Protein AF-A0A522BWY2-F1 (afdb_monomer_lite)

Sequence (133 aa):
MSVLAEVGPRLRRARGERTLREVAEQTGISTSTLSRLESGLRKPTLELLLPPLPATPELRSHEGYEWLYVLDGRLRLLLGDQDLELGPGEAAEFDTHVPHALGAASRRSVELLGLFGPQGERMHVTAAPRSRR

Secondary structure (DSSP, 8-state):
--HHHHHHHHHHHHHTT--HHHHHHHH---HHHHHHHHTTSS--SEEEEEPBPPSSPPPB--SSEEEEEEEES-EEEEETTEEEEE-TT-EEEEETTS-EEEEESSSS-EEEEEEEETT--------------

Structure (mmCIF, N/CA/C/O backbone):
data_AF-A0A522BWY2-F1
#
_entry.id   AF-A0A522BWY2-F1
#
loop_
_atom_site.group_PDB
_atom_site.id
_atom_site.type_symbol
_atom_site.label_atom_id
_atom_site.label_alt_id
_atom_site.label_comp_id
_atom_site.label_asym_id
_atom_site.label_entity_id
_atom_site.label_seq_id
_atom_site.pdbx_PDB_ins_code
_atom_site.Cartn_x
_atom_site.Cartn_y
_atom_site.Cartn_z
_atom_site.occupancy
_atom_site.B_iso_or_equiv
_atom_site.auth_seq_id
_atom_site.auth_comp_id
_atom_site.auth_asym_id
_atom_site.auth_atom_id
_atom_site.pdbx_PDB_model_num
ATOM 1 N N . MET A 1 1 ? -7.841 22.747 3.183 1.00 50.81 1 MET A N 1
ATOM 2 C CA . MET A 1 1 ? -7.555 21.741 4.228 1.00 50.81 1 MET A CA 1
ATOM 3 C C . MET A 1 1 ? -6.407 20.872 3.745 1.00 50.81 1 MET A C 1
ATOM 5 O O . MET A 1 1 ? -6.292 20.686 2.541 1.00 50.81 1 MET A O 1
ATOM 9 N N . SER A 1 2 ? -5.511 20.444 4.637 1.00 53.41 2 SER A N 1
ATOM 10 C CA . SER A 1 2 ? -4.370 19.599 4.257 1.00 53.41 2 SER A CA 1
ATOM 11 C C . SER A 1 2 ? -4.875 18.234 3.794 1.00 53.41 2 SER A C 1
ATOM 13 O O . SER A 1 2 ? -5.703 17.646 4.481 1.00 53.41 2 SER A O 1
ATOM 15 N N . VAL A 1 3 ? -4.361 17.731 2.670 1.00 51.78 3 VAL A N 1
ATOM 16 C CA . VAL A 1 3 ? -4.666 16.392 2.130 1.00 51.78 3 VAL A CA 1
ATOM 17 C C . VAL A 1 3 ? -4.512 15.309 3.214 1.00 51.78 3 VAL A C 1
ATOM 19 O O . VAL A 1 3 ? -5.387 14.469 3.383 1.00 51.78 3 VAL A O 1
ATOM 22 N N . LEU A 1 4 ? -3.503 15.446 4.084 1.00 54.09 4 LEU A N 1
ATOM 23 C CA . LEU A 1 4 ? -3.252 14.530 5.204 1.00 54.09 4 LEU A CA 1
ATOM 24 C C . LEU A 1 4 ? -4.356 14.508 6.278 1.00 54.09 4 LEU A C 1
ATOM 26 O O . LEU A 1 4 ? -4.452 13.539 7.026 1.00 54.09 4 LEU A O 1
ATOM 30 N N . ALA A 1 5 ? -5.169 15.562 6.397 1.00 62.41 5 ALA A N 1
ATOM 31 C CA . ALA A 1 5 ? -6.278 15.601 7.353 1.00 62.41 5 ALA A CA 1
ATOM 32 C C . ALA A 1 5 ? -7.486 14.772 6.879 1.00 62.41 5 ALA A C 1
ATOM 34 O O . ALA A 1 5 ? -8.274 14.313 7.704 1.00 62.41 5 ALA A O 1
ATOM 35 N N . GLU A 1 6 ? -7.605 14.539 5.569 1.00 66.12 6 GLU A N 1
ATOM 36 C CA . GLU A 1 6 ? -8.707 13.779 4.966 1.00 66.12 6 GLU A CA 1
ATOM 37 C C . GLU A 1 6 ? -8.478 12.263 5.000 1.00 66.12 6 GLU A C 1
ATOM 39 O O . GLU A 1 6 ? -9.423 11.494 4.835 1.00 66.12 6 GLU A O 1
ATOM 44 N N . VAL A 1 7 ? -7.251 11.817 5.285 1.00 66.94 7 VAL A N 1
ATOM 45 C CA . VAL A 1 7 ? -6.887 10.396 5.383 1.00 66.94 7 VAL A CA 1
ATOM 46 C C . VAL A 1 7 ? -7.784 9.657 6.375 1.00 66.94 7 VAL A C 1
ATOM 48 O O . VAL A 1 7 ? -8.362 8.627 6.041 1.00 66.94 7 VAL A O 1
ATOM 51 N N . GLY A 1 8 ? -7.932 10.170 7.599 1.00 74.50 8 GLY A N 1
ATOM 52 C CA . GLY A 1 8 ? -8.722 9.500 8.634 1.00 74.50 8 GLY A CA 1
ATOM 53 C C . GLY A 1 8 ? -10.200 9.317 8.246 1.00 74.50 8 GLY A C 1
ATOM 54 O O . GLY A 1 8 ? -10.729 8.206 8.351 1.00 74.50 8 GLY A O 1
ATOM 55 N N . PRO A 1 9 ? -10.882 10.376 7.769 1.00 78.38 9 PRO A N 1
ATOM 56 C CA . PRO A 1 9 ? -12.219 10.283 7.179 1.00 78.38 9 PRO A CA 1
ATOM 57 C C . PRO A 1 9 ? -12.317 9.353 5.959 1.00 78.38 9 PRO A C 1
ATOM 59 O O . PRO A 1 9 ? -13.290 8.605 5.845 1.00 78.38 9 PRO A O 1
ATOM 62 N N . ARG A 1 10 ? -11.325 9.360 5.058 1.00 70.38 10 ARG A N 1
ATOM 63 C CA . ARG A 1 10 ? -11.285 8.479 3.878 1.00 70.38 10 ARG A CA 1
ATOM 64 C C . ARG A 1 10 ? -11.156 7.012 4.263 1.00 70.38 10 ARG A C 1
ATOM 66 O O . ARG A 1 10 ? -11.917 6.199 3.751 1.00 70.38 10 ARG A O 1
ATOM 73 N N . LEU A 1 11 ? -10.279 6.683 5.211 1.00 72.81 11 LEU A N 1
ATOM 74 C CA . LEU A 1 11 ? -10.134 5.320 5.727 1.00 72.81 11 LEU A CA 1
ATOM 75 C C . LEU A 1 11 ? -11.406 4.837 6.421 1.00 72.81 11 LEU A C 1
ATOM 77 O O . LEU A 1 11 ? -11.844 3.719 6.163 1.00 72.81 11 LEU A O 1
ATOM 81 N N . ARG A 1 12 ? -12.078 5.707 7.188 1.00 78.81 12 ARG A N 1
ATOM 82 C CA . ARG A 1 12 ? -13.408 5.407 7.743 1.00 78.81 12 ARG A CA 1
ATOM 83 C C . ARG A 1 12 ? -14.439 5.109 6.658 1.00 78.81 12 ARG A C 1
ATOM 85 O O . ARG A 1 12 ? -15.217 4.169 6.795 1.00 78.81 12 ARG A O 1
ATOM 92 N N . ARG A 1 13 ? -14.446 5.889 5.573 1.00 75.31 13 ARG A N 1
ATOM 93 C CA . ARG A 1 13 ? -15.354 5.669 4.440 1.00 75.31 13 ARG A CA 1
ATOM 94 C C . ARG A 1 13 ? -15.033 4.363 3.703 1.00 75.31 13 ARG A C 1
ATOM 96 O O . ARG A 1 13 ? -15.960 3.626 3.392 1.00 75.31 13 ARG A O 1
ATOM 103 N N . ALA A 1 14 ? -13.755 4.057 3.475 1.00 69.12 14 ALA A N 1
ATOM 104 C CA . ALA A 1 14 ? -13.310 2.816 2.838 1.00 69.12 14 ALA A CA 1
ATOM 105 C C . ALA A 1 14 ? -13.639 1.581 3.693 1.00 69.12 14 ALA A C 1
ATOM 107 O O . ALA A 1 14 ? -14.116 0.570 3.176 1.00 69.12 14 ALA A O 1
ATOM 108 N N . ARG A 1 15 ? -13.470 1.677 5.019 1.00 78.44 15 ARG A N 1
ATOM 109 C CA . ARG A 1 15 ? -13.888 0.636 5.964 1.00 78.44 15 ARG A CA 1
ATOM 110 C C . ARG A 1 15 ? -15.394 0.354 5.870 1.00 78.44 15 ARG A C 1
ATOM 112 O O . ARG A 1 15 ? -15.790 -0.813 5.923 1.00 78.44 15 ARG A O 1
ATOM 119 N N . GLY A 1 16 ? -16.221 1.373 5.638 1.00 79.50 16 GLY A N 1
ATOM 120 C CA . GLY A 1 16 ? -17.673 1.218 5.536 1.00 79.50 16 GLY A CA 1
ATOM 121 C C . GLY A 1 16 ? -18.267 0.728 6.859 1.00 79.50 16 GLY A C 1
ATOM 122 O O . GLY A 1 16 ? -17.882 1.210 7.923 1.00 79.50 16 GLY A O 1
ATOM 123 N N . GLU A 1 17 ? -19.177 -0.249 6.807 1.00 85.25 17 GLU A N 1
ATOM 124 C CA . GLU A 1 17 ? -19.819 -0.807 8.013 1.00 85.25 17 GLU A CA 1
ATOM 125 C C . GLU A 1 17 ? -18.943 -1.801 8.791 1.00 85.25 17 GLU A C 1
ATOM 127 O O . GLU A 1 17 ? -19.260 -2.138 9.930 1.00 85.25 17 GLU A O 1
ATOM 132 N N . ARG A 1 18 ? -17.812 -2.237 8.220 1.00 84.94 18 ARG A N 1
ATOM 133 C CA . ARG A 1 18 ? -16.887 -3.159 8.891 1.00 84.94 18 ARG A CA 1
ATOM 134 C C . ARG A 1 18 ? -16.293 -2.510 10.136 1.00 84.94 18 ARG A C 1
ATOM 136 O O . ARG A 1 18 ? -15.944 -1.331 10.154 1.00 84.94 18 ARG A O 1
ATOM 143 N N . THR A 1 19 ? -16.101 -3.285 11.181 1.00 86.75 19 THR A N 1
ATOM 144 C CA . THR A 1 19 ? -15.334 -2.915 12.365 1.00 86.75 19 THR A CA 1
ATOM 145 C C . THR A 1 19 ? -13.838 -2.865 12.047 1.00 86.75 19 THR A C 1
ATOM 147 O O . THR A 1 19 ? -13.346 -3.509 11.121 1.00 86.75 19 THR A O 1
ATOM 150 N N . LEU A 1 20 ? -13.069 -2.133 12.859 1.00 78.88 20 LEU A N 1
ATOM 151 C CA . LEU A 1 20 ? -11.603 -2.148 12.763 1.00 78.88 20 LEU A CA 1
ATOM 152 C C . LEU A 1 20 ? -11.024 -3.556 12.958 1.00 78.88 20 LEU A C 1
ATOM 154 O O . LEU A 1 20 ? -9.952 -3.839 12.439 1.00 78.88 20 LEU A O 1
ATOM 158 N N . ARG A 1 21 ? -11.723 -4.429 13.696 1.00 81.31 21 ARG A N 1
ATOM 159 C CA . ARG A 1 21 ? -11.333 -5.826 13.902 1.00 81.31 21 ARG A CA 1
ATOM 160 C C . ARG A 1 21 ? -11.506 -6.657 12.636 1.00 81.31 21 ARG A C 1
ATOM 162 O O . ARG A 1 21 ? -10.580 -7.359 12.269 1.00 81.31 21 ARG A O 1
ATOM 169 N N . GLU A 1 22 ? -12.635 -6.533 11.949 1.00 74.62 22 GLU A N 1
ATOM 170 C CA . GLU A 1 22 ? -12.858 -7.242 10.683 1.00 74.62 22 GLU A CA 1
ATOM 171 C C . GLU A 1 22 ? -11.871 -6.777 9.608 1.00 74.62 22 GLU A C 1
ATOM 173 O O . GLU A 1 22 ? -11.314 -7.596 8.885 1.00 74.62 22 GLU A O 1
ATOM 178 N N . VAL A 1 23 ? -11.583 -5.470 9.542 1.00 7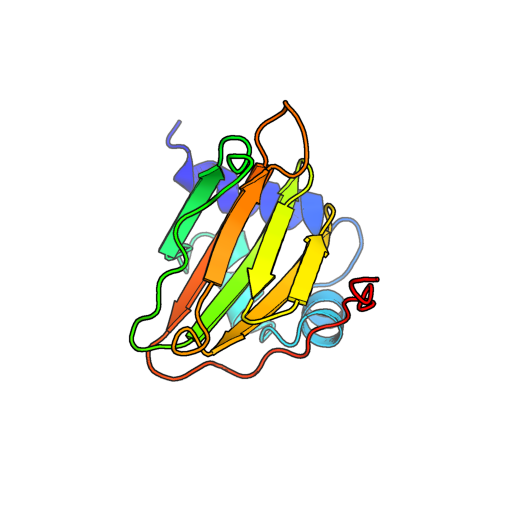0.38 23 VAL A N 1
ATOM 179 C CA . VAL A 1 23 ? -10.537 -4.951 8.645 1.00 70.38 23 VAL A CA 1
ATOM 180 C C . VAL A 1 23 ? -9.161 -5.473 9.052 1.00 70.38 23 VAL A C 1
ATOM 182 O O . VAL A 1 23 ? -8.383 -5.856 8.184 1.00 70.38 23 VAL A O 1
ATOM 185 N N . ALA A 1 24 ? -8.855 -5.536 10.349 1.00 70.25 24 ALA A N 1
ATOM 186 C CA . ALA A 1 24 ? -7.609 -6.114 10.842 1.00 70.25 24 ALA A CA 1
ATOM 187 C C . ALA A 1 24 ? -7.463 -7.596 10.480 1.00 70.25 24 ALA A C 1
ATOM 189 O O . ALA A 1 24 ? -6.386 -8.019 10.088 1.00 70.25 24 ALA A O 1
ATOM 190 N N . GLU A 1 25 ? -8.533 -8.382 10.574 1.00 71.88 25 GLU A N 1
ATOM 191 C CA . GLU A 1 25 ? -8.529 -9.805 10.218 1.00 71.88 25 GLU A CA 1
ATOM 192 C C . GLU A 1 25 ? -8.374 -10.014 8.701 1.00 71.88 25 GLU A C 1
ATOM 194 O O . GLU A 1 25 ? -7.676 -10.931 8.279 1.00 71.88 25 GLU A O 1
ATOM 199 N N . GLN A 1 26 ? -8.970 -9.138 7.882 1.00 63.12 26 GLN A N 1
ATOM 200 C CA . GLN A 1 26 ? -8.886 -9.189 6.415 1.00 63.12 26 GLN A CA 1
ATOM 201 C C . GLN A 1 26 ? -7.539 -8.712 5.873 1.00 63.12 26 GLN A C 1
ATOM 203 O O . GLN A 1 26 ? -7.035 -9.264 4.901 1.00 63.12 26 GLN A O 1
ATOM 208 N N . THR A 1 27 ? -6.983 -7.660 6.472 1.00 57.19 27 THR A N 1
ATOM 209 C CA . THR A 1 27 ? -5.742 -7.037 5.995 1.00 57.19 27 THR A CA 1
ATOM 210 C C . THR A 1 27 ? -4.515 -7.589 6.699 1.00 57.19 27 THR A C 1
ATOM 212 O O . THR A 1 27 ? -3.450 -7.579 6.111 1.00 57.19 27 THR A O 1
ATOM 215 N N . GLY A 1 28 ? -4.651 -8.068 7.938 1.00 55.34 28 GLY A N 1
ATOM 216 C CA . GLY A 1 28 ? -3.561 -8.343 8.873 1.00 55.34 28 GLY A CA 1
ATOM 217 C C . GLY A 1 28 ? -3.181 -7.140 9.757 1.00 55.34 28 GLY A C 1
ATOM 218 O O . GLY A 1 28 ? -2.350 -7.291 10.656 1.00 55.34 28 GLY A O 1
ATOM 219 N N . ILE A 1 29 ? -3.717 -5.925 9.508 1.00 65.31 29 ILE A N 1
ATOM 220 C CA . ILE A 1 29 ? -3.211 -4.710 10.169 1.00 65.31 29 ILE A CA 1
ATOM 221 C C . ILE A 1 29 ? -3.752 -4.690 11.578 1.00 65.31 29 ILE A C 1
ATOM 223 O O . ILE A 1 29 ? -4.963 -4.720 11.763 1.00 65.31 29 ILE A O 1
ATOM 227 N N . SER A 1 30 ? -2.888 -4.536 12.586 1.00 70.31 30 SER A N 1
ATOM 228 C CA . SER A 1 30 ? -3.382 -4.440 13.960 1.00 70.31 30 SER A CA 1
ATOM 229 C C . SER A 1 30 ? -4.469 -3.363 14.090 1.00 70.31 30 SER A C 1
ATOM 231 O O . SER A 1 30 ? -4.338 -2.238 13.593 1.00 70.31 30 SER A O 1
ATOM 233 N N . THR A 1 31 ? -5.530 -3.683 14.830 1.00 75.25 31 THR A N 1
ATOM 234 C CA . THR A 1 31 ? -6.622 -2.748 15.148 1.00 75.25 31 THR A CA 1
ATOM 235 C C . THR A 1 31 ? -6.099 -1.422 15.699 1.00 75.25 31 THR A C 1
ATOM 237 O O . THR A 1 31 ? -6.656 -0.361 15.421 1.00 75.25 31 THR A O 1
ATOM 240 N N . SER A 1 32 ? -4.985 -1.468 16.438 1.00 72.19 32 SER A N 1
ATOM 241 C CA . SER A 1 32 ? -4.314 -0.294 16.990 1.00 72.19 32 SER A CA 1
ATOM 242 C C . SER A 1 32 ? -3.721 0.617 15.906 1.00 72.19 32 SER A C 1
ATOM 244 O O . SER A 1 32 ? -3.835 1.837 16.007 1.00 72.19 32 SER A O 1
ATOM 246 N N . THR A 1 33 ? -3.126 0.054 14.849 1.00 69.75 33 THR A N 1
ATOM 247 C CA . THR A 1 33 ? -2.587 0.819 13.718 1.00 69.75 33 THR A CA 1
ATOM 248 C C . THR A 1 33 ? -3.716 1.441 12.905 1.00 69.75 33 THR A C 1
ATOM 250 O O . THR A 1 33 ? -3.662 2.641 12.647 1.00 69.75 33 THR A O 1
ATOM 253 N N . LEU A 1 34 ? -4.765 0.674 12.588 1.00 73.81 34 LEU A N 1
ATOM 254 C CA . LEU A 1 34 ? -5.942 1.181 11.872 1.00 73.81 34 LEU A CA 1
ATOM 255 C C . LEU A 1 34 ? -6.645 2.302 12.651 1.00 73.81 34 LEU A C 1
ATOM 257 O O . LEU A 1 34 ? -6.930 3.359 12.096 1.00 73.81 34 LEU A O 1
ATOM 261 N N . SER A 1 35 ? -6.847 2.117 13.960 1.00 78.31 35 SER A N 1
ATOM 262 C CA . SER A 1 35 ? -7.431 3.136 14.841 1.00 78.31 35 SER A CA 1
ATOM 263 C C . SER A 1 35 ? -6.607 4.425 14.851 1.00 78.31 35 SER A C 1
ATOM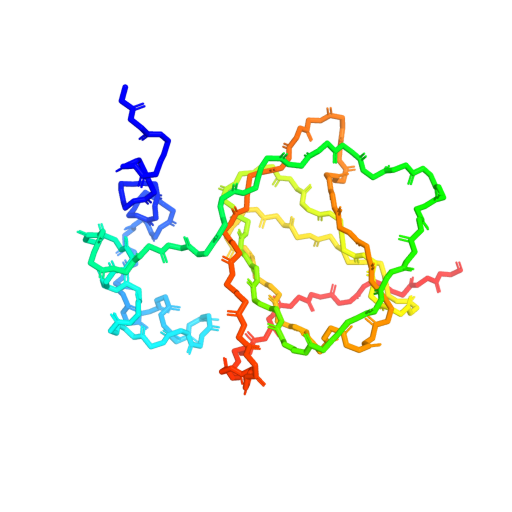 265 O O . SER A 1 35 ? -7.153 5.522 14.704 1.00 78.31 35 SER A O 1
ATOM 267 N N . ARG A 1 36 ? -5.275 4.318 14.967 1.00 72.75 36 ARG A N 1
ATOM 268 C CA . ARG A 1 36 ? -4.391 5.490 14.938 1.00 72.75 36 ARG A CA 1
ATOM 269 C C . ARG A 1 36 ? -4.387 6.185 13.570 1.00 72.75 36 ARG A C 1
ATOM 271 O O . ARG A 1 36 ? -4.308 7.408 13.542 1.00 72.75 36 ARG A O 1
ATOM 278 N N . LEU A 1 37 ? -4.514 5.448 12.466 1.00 73.31 37 LEU A N 1
ATOM 279 C CA . LEU A 1 37 ? -4.652 6.027 11.123 1.00 73.31 37 LEU A CA 1
ATOM 280 C C . LEU A 1 37 ? -5.993 6.772 10.963 1.00 73.31 37 LEU A C 1
ATOM 282 O O . LEU A 1 37 ? -6.006 7.924 10.537 1.00 73.31 37 LEU A O 1
ATOM 286 N N . GLU A 1 38 ? -7.118 6.176 11.378 1.00 81.62 38 GLU A N 1
ATOM 287 C CA . GLU A 1 38 ? -8.450 6.804 11.275 1.00 81.62 38 GLU A CA 1
ATOM 288 C C . GLU A 1 38 ? -8.623 8.043 12.164 1.00 81.62 38 GLU A C 1
ATOM 290 O O . GLU A 1 38 ? -9.374 8.966 11.823 1.00 81.62 38 GLU A O 1
ATOM 295 N N . SER A 1 39 ? -7.946 8.060 13.312 1.00 77.50 39 SER A N 1
ATOM 296 C CA . SER A 1 39 ? -7.946 9.174 14.269 1.00 77.50 39 SER A CA 1
ATOM 297 C C . SER A 1 39 ? -6.866 10.226 13.989 1.00 77.50 39 SER A C 1
ATOM 299 O O . SER A 1 39 ? -6.828 11.245 14.674 1.00 77.50 39 SER A O 1
ATOM 301 N N . GLY A 1 40 ? -5.986 10.000 13.005 1.00 67.38 40 GLY A N 1
ATOM 302 C CA . GLY A 1 40 ? -4.861 10.890 12.692 1.00 67.38 40 GLY A CA 1
ATOM 303 C C . GLY A 1 40 ? -3.711 10.858 13.711 1.00 67.38 40 GLY A C 1
ATOM 304 O O . GLY A 1 40 ? -2.757 11.623 13.576 1.00 67.38 40 GLY A O 1
ATOM 305 N N . LEU A 1 41 ? -3.769 9.965 14.708 1.00 62.44 41 LEU A N 1
ATOM 306 C CA . LEU A 1 41 ? -2.719 9.738 15.712 1.00 62.44 41 LEU A CA 1
ATOM 307 C C . LEU A 1 41 ? -1.501 8.985 15.152 1.00 62.44 41 LEU A C 1
ATOM 309 O O . LEU A 1 41 ? -0.431 8.996 15.755 1.00 62.44 41 LEU A O 1
ATOM 313 N N . ARG A 1 42 ? -1.646 8.331 13.996 1.00 63.72 42 ARG A N 1
ATOM 314 C CA . ARG A 1 42 ? -0.548 7.826 13.167 1.00 63.72 42 ARG A CA 1
ATOM 315 C C . ARG A 1 42 ? -0.757 8.384 11.773 1.00 63.72 42 ARG A C 1
ATOM 317 O O . ARG A 1 42 ? -1.798 8.155 11.166 1.00 63.72 42 ARG A O 1
ATOM 324 N N . LYS A 1 43 ? 0.221 9.135 11.278 1.00 59.34 43 LYS A N 1
ATOM 325 C CA . LYS A 1 43 ? 0.204 9.596 9.893 1.00 59.34 43 LYS A CA 1
ATOM 326 C C . LYS A 1 43 ? 0.614 8.425 9.002 1.00 59.34 43 LYS A C 1
ATOM 328 O O . L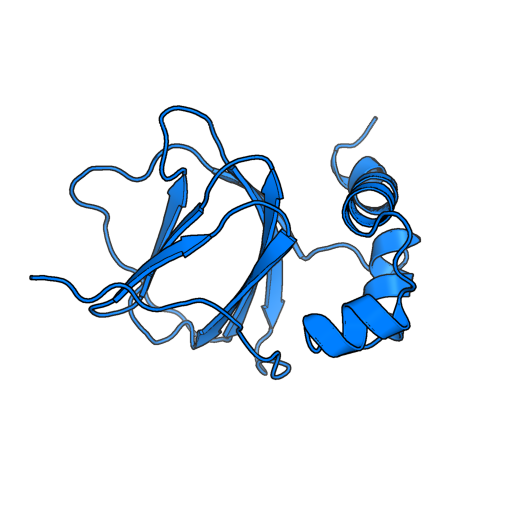YS A 1 43 ? 1.598 7.760 9.338 1.00 59.34 43 LYS A O 1
ATOM 333 N N . PRO A 1 44 ? -0.106 8.158 7.905 1.00 61.47 44 PRO A N 1
ATOM 334 C CA . PRO A 1 44 ? 0.441 7.315 6.861 1.00 61.47 44 PRO A CA 1
ATOM 335 C C . PRO A 1 44 ? 1.733 7.940 6.373 1.00 61.47 44 PRO A C 1
ATOM 337 O O . PRO A 1 44 ? 1.857 9.167 6.319 1.00 61.47 44 PRO A O 1
ATOM 340 N N . THR A 1 45 ? 2.690 7.094 6.029 1.00 57.19 45 THR A N 1
ATOM 341 C CA . THR A 1 45 ? 3.981 7.574 5.560 1.00 57.19 45 THR A CA 1
ATOM 342 C C . THR A 1 45 ? 3.842 8.225 4.181 1.00 57.19 45 THR A C 1
ATOM 344 O O . THR A 1 45 ? 4.583 9.160 3.890 1.00 57.19 45 THR A O 1
ATOM 347 N N . LEU A 1 46 ? 2.863 7.805 3.362 1.00 59.38 46 LEU A N 1
ATOM 348 C CA . LEU A 1 46 ? 2.592 8.423 2.064 1.00 59.38 46 LEU A CA 1
ATOM 349 C C . LEU A 1 46 ? 1.145 8.182 1.593 1.00 59.38 46 LEU A C 1
ATOM 351 O O . LEU A 1 46 ? 0.662 7.051 1.601 1.00 59.38 46 LEU A O 1
ATOM 355 N N . GLU A 1 47 ? 0.465 9.247 1.166 1.00 60.19 47 GLU A N 1
ATOM 356 C CA . GLU A 1 47 ? -0.735 9.165 0.324 1.00 60.19 47 GLU A CA 1
ATOM 357 C C . GLU A 1 47 ? -0.284 9.468 -1.103 1.00 60.19 47 GLU A C 1
ATOM 359 O O . GLU A 1 47 ? 0.287 10.530 -1.369 1.00 60.19 47 GLU A O 1
ATOM 364 N N . LEU A 1 48 ? -0.461 8.500 -1.997 1.00 66.31 48 LEU A N 1
ATOM 365 C CA . LEU A 1 48 ? 0.055 8.576 -3.356 1.00 66.31 48 LEU A CA 1
ATOM 366 C C . LEU A 1 48 ? -1.095 8.677 -4.346 1.00 66.31 48 LEU A C 1
ATOM 368 O O . LEU A 1 48 ? -1.960 7.806 -4.388 1.00 66.31 48 LEU A O 1
ATOM 372 N N . LEU A 1 49 ? -1.051 9.716 -5.178 1.00 79.19 49 LEU A N 1
ATOM 373 C CA . LEU A 1 49 ? -1.811 9.781 -6.417 1.00 79.19 49 LEU A CA 1
ATOM 374 C C . LEU A 1 49 ? -0.860 9.429 -7.557 1.00 79.19 49 LEU A C 1
ATOM 376 O O . LEU A 1 49 ? -0.011 10.243 -7.928 1.00 79.19 49 LEU A O 1
ATOM 380 N N . LEU A 1 50 ? -0.978 8.221 -8.098 1.00 82.56 50 LEU A N 1
ATOM 381 C CA . LEU A 1 50 ? -0.049 7.761 -9.126 1.00 82.56 50 LEU A CA 1
ATOM 382 C C . LEU A 1 50 ? -0.635 7.892 -10.528 1.00 82.56 50 LEU A C 1
ATOM 384 O O . LEU A 1 50 ? -1.794 7.522 -10.739 1.00 82.56 50 LEU A O 1
ATOM 388 N N . PRO A 1 51 ? 0.164 8.368 -11.501 1.00 85.25 51 PRO A N 1
ATOM 389 C CA . PRO A 1 51 ? -0.222 8.351 -12.901 1.00 85.25 51 PRO A CA 1
ATOM 390 C C . PRO A 1 51 ? -0.211 6.914 -13.451 1.00 85.25 51 PRO A C 1
ATOM 392 O O . PRO A 1 51 ? 0.258 5.987 -12.781 1.00 85.25 51 PRO A O 1
ATOM 395 N N . PRO A 1 52 ? -0.701 6.712 -14.685 1.00 90.75 52 PRO A N 1
ATOM 396 C CA . PRO A 1 52 ? -0.604 5.425 -15.360 1.00 90.75 52 PRO A CA 1
ATOM 397 C C . PRO A 1 52 ? 0.846 4.949 -15.478 1.00 90.75 52 PRO A C 1
ATOM 399 O O . PRO A 1 52 ? 1.735 5.738 -15.809 1.00 90.75 52 PRO A O 1
ATOM 402 N N . LEU A 1 53 ? 1.077 3.651 -15.261 1.00 87.88 53 LEU A N 1
ATOM 403 C CA . LEU A 1 53 ? 2.376 3.044 -15.558 1.00 87.88 53 LEU A CA 1
ATOM 404 C C . LEU A 1 53 ? 2.648 3.112 -17.073 1.00 87.88 53 LEU A C 1
ATOM 406 O O . LEU A 1 53 ? 1.759 2.780 -17.867 1.00 87.88 53 LEU A O 1
ATOM 410 N N . PRO A 1 54 ? 3.862 3.503 -17.503 1.00 88.31 54 PRO A N 1
ATOM 411 C CA . PRO A 1 54 ? 4.237 3.433 -18.909 1.00 88.31 54 PRO A CA 1
ATOM 412 C C . PRO A 1 54 ? 4.262 1.977 -19.399 1.00 88.31 54 PRO A C 1
ATOM 414 O O . PRO A 1 54 ? 4.314 1.036 -18.610 1.00 88.31 54 PRO A O 1
ATOM 417 N N . ALA A 1 55 ? 4.256 1.787 -20.723 1.00 85.62 55 ALA A N 1
ATOM 418 C CA . ALA A 1 55 ? 4.290 0.454 -21.333 1.00 85.62 55 ALA A CA 1
ATOM 419 C C . ALA A 1 55 ? 5.529 -0.363 -20.919 1.00 85.62 55 ALA A C 1
ATOM 421 O O . ALA A 1 55 ? 5.440 -1.577 -20.753 1.00 85.62 55 ALA A O 1
ATOM 422 N N . THR A 1 56 ? 6.661 0.316 -20.722 1.00 87.75 56 THR A N 1
ATOM 423 C CA . THR A 1 56 ? 7.938 -0.259 -20.281 1.00 87.75 56 THR A CA 1
ATOM 424 C C . THR A 1 56 ? 8.448 0.509 -19.059 1.00 87.75 56 THR A C 1
ATOM 426 O O . THR A 1 56 ? 9.211 1.467 -19.210 1.00 87.75 56 THR A O 1
ATOM 429 N N . PRO A 1 57 ? 7.975 0.167 -17.854 1.00 89.62 57 PRO A N 1
ATOM 430 C CA . PRO A 1 57 ? 8.419 0.811 -16.627 1.00 89.62 57 PRO A CA 1
ATOM 431 C C . PRO A 1 57 ? 9.789 0.290 -16.186 1.00 89.62 57 PRO A C 1
ATOM 433 O O . PRO A 1 57 ? 10.131 -0.873 -16.393 1.00 89.62 57 PRO A O 1
ATOM 436 N N . GLU A 1 58 ? 10.564 1.164 -15.553 1.00 90.94 58 GLU A N 1
ATOM 437 C CA . GLU A 1 58 ? 11.801 0.796 -14.868 1.00 90.94 58 GLU A CA 1
ATOM 438 C C . GLU A 1 58 ? 11.452 0.129 -13.530 1.00 90.94 58 GLU A C 1
ATOM 440 O O . GLU A 1 58 ? 10.781 0.741 -12.696 1.00 90.94 58 GLU A O 1
ATOM 445 N N . LEU A 1 59 ? 11.898 -1.114 -13.327 1.00 92.31 59 LEU A N 1
ATOM 446 C CA . LEU A 1 59 ? 11.756 -1.801 -12.044 1.00 92.31 59 LEU A CA 1
ATOM 447 C C . LEU A 1 59 ? 12.852 -1.345 -11.083 1.00 92.31 59 LEU A C 1
ATOM 449 O O . LEU A 1 59 ? 14.008 -1.183 -11.477 1.00 92.31 59 LEU A O 1
ATOM 453 N N . ARG A 1 60 ? 12.492 -1.171 -9.814 1.00 89.19 60 ARG A N 1
ATOM 454 C CA . ARG A 1 60 ? 13.404 -0.737 -8.755 1.00 89.19 60 ARG A CA 1
ATOM 455 C C . ARG A 1 60 ? 13.391 -1.729 -7.605 1.00 89.19 60 ARG A C 1
ATOM 457 O O . ARG A 1 60 ? 12.377 -2.363 -7.344 1.00 89.19 60 ARG A O 1
ATOM 464 N N . SER A 1 61 ? 14.520 -1.822 -6.919 1.00 89.50 61 SER A N 1
ATOM 465 C CA . SER A 1 61 ? 14.662 -2.568 -5.672 1.00 89.50 61 SER A CA 1
ATOM 466 C C . SER A 1 61 ? 15.268 -1.651 -4.622 1.00 89.50 61 SER A C 1
ATOM 468 O O . SER A 1 61 ? 16.131 -0.828 -4.939 1.00 89.50 61 SER A O 1
ATOM 470 N N . HIS A 1 62 ? 14.843 -1.800 -3.376 1.00 83.44 62 HIS A N 1
ATOM 471 C CA . HIS A 1 62 ? 15.427 -1.096 -2.241 1.00 83.44 62 HIS A CA 1
ATOM 472 C C . HIS A 1 62 ? 15.223 -1.878 -0.944 1.00 83.44 62 HIS A C 1
ATOM 474 O O . HIS A 1 62 ? 14.440 -2.824 -0.888 1.00 83.44 62 HIS A O 1
ATOM 480 N N . GLU A 1 63 ? 15.935 -1.473 0.104 1.00 76.19 63 GLU A N 1
ATOM 481 C CA . GLU A 1 63 ? 15.801 -2.078 1.426 1.00 76.19 63 GLU A CA 1
ATOM 482 C C . GLU A 1 63 ? 14.418 -1.784 2.025 1.00 76.19 63 GLU A C 1
ATOM 484 O O . GLU A 1 63 ? 13.920 -0.654 1.941 1.00 76.19 63 GLU A O 1
ATOM 489 N N . GLY A 1 64 ? 13.820 -2.803 2.645 1.00 73.94 64 GLY A N 1
ATOM 490 C CA . GLY A 1 64 ? 12.589 -2.688 3.417 1.00 73.94 64 GLY A CA 1
ATOM 491 C C . GLY A 1 64 ? 11.478 -3.630 2.967 1.00 73.94 64 GLY A C 1
ATOM 492 O O . GLY A 1 64 ? 11.687 -4.629 2.281 1.00 73.94 64 GLY A O 1
ATOM 493 N N . TYR A 1 65 ? 10.281 -3.299 3.426 1.00 75.25 65 TYR A N 1
ATOM 494 C CA . TYR A 1 65 ? 9.027 -3.926 3.043 1.00 75.25 65 TYR A CA 1
ATOM 495 C C . TYR A 1 65 ? 7.997 -2.821 2.838 1.00 75.25 65 TYR A C 1
ATOM 497 O O . TYR A 1 65 ? 7.972 -1.834 3.592 1.00 75.25 65 TYR A O 1
ATOM 505 N N . GLU A 1 66 ? 7.138 -2.998 1.843 1.00 78.88 66 GLU A N 1
ATOM 506 C CA . GLU A 1 66 ? 6.070 -2.058 1.542 1.00 78.88 66 GLU A CA 1
ATOM 507 C C . GLU A 1 66 ? 4.719 -2.738 1.703 1.00 78.88 66 GLU A C 1
ATOM 509 O O . GLU A 1 66 ? 4.494 -3.846 1.215 1.00 78.88 66 GLU A O 1
ATOM 514 N N . TRP A 1 67 ? 3.818 -2.042 2.389 1.00 80.38 67 TRP A N 1
ATOM 515 C CA . TRP A 1 67 ? 2.403 -2.358 2.394 1.00 80.38 67 TRP A CA 1
ATOM 516 C C . TRP A 1 67 ? 1.629 -1.238 1.712 1.00 80.38 67 TRP A C 1
ATOM 518 O O . TRP A 1 67 ? 1.809 -0.061 2.040 1.00 80.38 67 TRP A O 1
ATOM 528 N N . LEU A 1 68 ? 0.737 -1.610 0.801 1.00 82.75 68 LEU A N 1
ATOM 529 C CA . LEU A 1 68 ? -0.105 -0.682 0.066 1.00 82.75 68 LEU A CA 1
ATOM 530 C C . LEU A 1 68 ? -1.569 -1.117 0.056 1.00 82.75 68 LEU A C 1
ATOM 532 O O . LEU A 1 68 ? -1.881 -2.306 0.073 1.00 82.75 68 LEU A O 1
ATOM 536 N N . TYR A 1 69 ? -2.466 -0.134 0.018 1.00 77.12 69 TYR A N 1
ATOM 537 C CA . TYR A 1 69 ? -3.914 -0.331 -0.051 1.00 77.12 69 TYR A CA 1
ATOM 538 C C . TYR A 1 69 ? -4.557 0.668 -0.990 1.00 77.12 69 TYR A C 1
ATOM 540 O O . TYR A 1 69 ? -4.284 1.869 -0.917 1.00 77.12 69 TYR A O 1
ATOM 548 N N . VAL A 1 70 ? -5.434 0.171 -1.854 1.00 82.75 70 VAL A N 1
ATOM 549 C CA . VAL A 1 70 ? -6.094 0.988 -2.870 1.00 82.75 70 VAL A CA 1
ATOM 550 C C . VAL A 1 70 ? -7.329 1.656 -2.275 1.00 82.75 70 VAL A C 1
ATOM 552 O O . VAL A 1 70 ? -8.283 0.992 -1.864 1.00 82.75 70 VAL A O 1
ATOM 555 N N . LEU A 1 71 ? -7.311 2.988 -2.248 1.00 77.00 71 LEU A N 1
ATOM 556 C CA . LEU A 1 71 ? -8.425 3.817 -1.788 1.00 77.00 71 LEU A CA 1
ATOM 557 C C . LEU A 1 71 ? -9.434 4.056 -2.916 1.00 77.00 71 LEU A C 1
ATOM 559 O O . LEU A 1 71 ? -10.636 3.921 -2.699 1.00 77.00 71 LEU A O 1
ATOM 563 N N . ASP A 1 72 ? -8.939 4.386 -4.112 1.00 79.81 72 ASP A N 1
ATOM 564 C CA . ASP A 1 72 ? -9.738 4.620 -5.318 1.00 79.81 72 ASP A CA 1
ATOM 565 C C . ASP A 1 72 ? -8.920 4.328 -6.587 1.00 79.81 72 ASP A C 1
ATOM 567 O O . ASP A 1 72 ? -7.691 4.423 -6.595 1.00 79.81 72 ASP A O 1
ATOM 571 N N . GLY A 1 73 ? -9.602 3.987 -7.682 1.00 88.69 73 GLY A N 1
ATOM 572 C CA . GLY A 1 73 ? -8.965 3.630 -8.949 1.00 88.69 73 GLY A CA 1
ATOM 573 C C . GLY A 1 73 ? -8.465 2.183 -8.994 1.00 88.69 73 GLY A C 1
ATOM 574 O O . GLY A 1 73 ? -8.976 1.309 -8.299 1.00 88.69 73 GLY A O 1
ATOM 575 N N . ARG A 1 74 ? -7.505 1.903 -9.882 1.00 93.25 74 ARG A N 1
ATOM 576 C CA . ARG A 1 74 ? -6.896 0.571 -10.039 1.00 93.25 74 ARG A CA 1
ATOM 577 C C . ARG A 1 74 ? -5.386 0.698 -10.097 1.00 93.25 74 ARG A C 1
ATOM 579 O O . ARG A 1 74 ? -4.865 1.400 -10.967 1.00 93.25 74 ARG A O 1
ATOM 586 N N . LEU A 1 75 ? -4.705 0.018 -9.191 1.00 93.81 75 LEU A N 1
ATOM 587 C CA . LEU A 1 75 ? -3.259 -0.107 -9.156 1.00 93.81 75 LEU A CA 1
ATOM 588 C C . LEU A 1 75 ? -2.831 -1.240 -10.081 1.00 93.81 75 LEU A C 1
ATOM 590 O O . LEU A 1 75 ? -3.411 -2.316 -10.042 1.00 93.81 75 LEU A O 1
ATOM 594 N N . ARG A 1 76 ? -1.780 -1.017 -10.860 1.00 95.25 76 ARG A N 1
ATOM 595 C CA . ARG A 1 76 ? -0.967 -2.075 -11.446 1.00 95.25 76 ARG A CA 1
ATOM 596 C C . ARG A 1 76 ? 0.350 -2.131 -10.679 1.00 95.25 76 ARG A C 1
ATOM 598 O O . ARG A 1 76 ? 1.000 -1.101 -10.500 1.00 95.25 76 ARG A O 1
ATOM 605 N N . LEU A 1 77 ? 0.714 -3.317 -10.217 1.00 94.19 77 LEU A N 1
ATOM 606 C CA . LEU A 1 77 ? 1.941 -3.610 -9.491 1.00 94.19 77 LEU A CA 1
ATOM 607 C C . LEU A 1 77 ? 2.708 -4.673 -10.273 1.00 94.19 77 LEU A C 1
ATOM 609 O O . LEU A 1 77 ? 2.288 -5.826 -10.357 1.00 94.19 77 LEU A O 1
ATOM 613 N N . LEU A 1 78 ? 3.837 -4.272 -10.845 1.00 95.12 78 LEU A N 1
ATOM 614 C CA . LEU A 1 78 ? 4.826 -5.205 -11.362 1.00 95.12 78 LEU A CA 1
ATOM 615 C C . LEU A 1 78 ? 5.738 -5.604 -10.211 1.00 95.12 78 LEU A C 1
ATOM 617 O O . LEU A 1 78 ? 6.294 -4.722 -9.562 1.00 95.12 78 LEU A O 1
ATOM 621 N N . LEU A 1 79 ? 5.878 -6.902 -9.964 1.00 93.88 79 LEU A N 1
ATOM 622 C CA . LEU A 1 79 ? 6.656 -7.450 -8.855 1.00 93.88 79 LEU A CA 1
ATOM 623 C C . LEU A 1 79 ? 7.399 -8.701 -9.332 1.00 93.88 79 LEU A C 1
ATOM 625 O O . LEU A 1 79 ? 6.817 -9.777 -9.478 1.00 93.88 79 LEU A O 1
ATOM 629 N N . GLY A 1 80 ? 8.688 -8.550 -9.629 1.00 91.94 80 GLY A N 1
ATOM 630 C CA . GLY A 1 80 ? 9.468 -9.561 -10.335 1.00 91.94 80 GLY A CA 1
ATOM 631 C C . GLY A 1 80 ? 8.820 -9.894 -11.681 1.00 91.94 80 GLY A C 1
ATOM 632 O O . GLY A 1 80 ? 8.608 -9.014 -12.514 1.00 91.94 80 GLY A O 1
ATOM 633 N N . ASP A 1 81 ? 8.456 -11.161 -11.867 1.00 89.88 81 ASP A N 1
ATOM 634 C CA . ASP A 1 81 ? 7.788 -11.645 -13.083 1.00 89.88 81 ASP A CA 1
ATOM 635 C C . ASP A 1 81 ? 6.252 -11.525 -13.036 1.00 89.88 81 ASP A C 1
ATOM 637 O O . ASP A 1 81 ? 5.564 -11.892 -13.995 1.00 89.88 81 ASP A O 1
ATOM 641 N N . GLN A 1 82 ? 5.696 -11.025 -11.927 1.00 89.31 82 GLN A N 1
ATOM 642 C CA . GLN A 1 82 ? 4.256 -10.892 -11.725 1.00 89.31 82 GLN A CA 1
ATOM 643 C C . GLN A 1 82 ? 3.745 -9.523 -12.185 1.00 89.31 82 GLN A C 1
ATOM 645 O O . GLN A 1 82 ? 4.384 -8.496 -11.966 1.00 89.31 82 GLN A O 1
ATOM 650 N N . ASP A 1 83 ? 2.558 -9.523 -12.793 1.00 92.25 83 ASP A N 1
ATOM 651 C CA . ASP A 1 83 ? 1.808 -8.327 -13.181 1.00 92.25 83 ASP A CA 1
ATOM 652 C C . ASP A 1 83 ? 0.444 -8.383 -12.490 1.00 92.25 83 ASP A C 1
ATOM 654 O O . ASP A 1 83 ? -0.456 -9.124 -12.899 1.00 92.25 83 ASP A O 1
ATOM 658 N N . LEU A 1 84 ? 0.346 -7.683 -11.363 1.00 91.44 84 LEU A N 1
ATOM 659 C CA . LEU A 1 84 ? -0.809 -7.699 -10.478 1.00 91.44 84 LEU A CA 1
ATOM 660 C C . LEU A 1 84 ? -1.645 -6.442 -10.708 1.00 91.44 84 LEU A C 1
ATOM 662 O O . LEU A 1 84 ? -1.109 -5.346 -10.861 1.00 91.44 84 LEU A O 1
ATOM 666 N N . GLU A 1 85 ? -2.966 -6.586 -10.681 1.00 94.31 85 GLU A N 1
ATOM 667 C CA . GLU A 1 85 ? -3.894 -5.457 -10.662 1.00 94.31 85 GLU A CA 1
ATOM 668 C C . GLU A 1 85 ? -4.689 -5.501 -9.360 1.00 94.31 85 GLU A C 1
ATOM 670 O O . GLU A 1 85 ? -5.248 -6.545 -9.029 1.00 94.31 85 GLU A O 1
ATOM 675 N N . LEU A 1 86 ? -4.721 -4.380 -8.638 1.00 89.12 86 LEU A N 1
ATOM 676 C CA . LEU A 1 86 ? -5.454 -4.219 -7.389 1.00 89.12 86 LEU A CA 1
ATOM 677 C C . LEU A 1 86 ? -6.500 -3.108 -7.541 1.00 89.12 86 LEU A C 1
ATOM 679 O O . LEU A 1 86 ? -6.196 -2.000 -7.985 1.00 89.12 86 LEU A O 1
ATOM 683 N N . GLY A 1 87 ? -7.742 -3.402 -7.185 1.00 87.12 87 GLY A N 1
ATOM 684 C CA . GLY A 1 87 ? -8.859 -2.468 -7.114 1.00 87.12 87 GLY A CA 1
ATOM 685 C C . GLY A 1 87 ? -9.116 -1.946 -5.696 1.00 87.12 87 GLY A C 1
ATOM 686 O O . GLY A 1 87 ? -8.456 -2.360 -4.744 1.00 87.12 87 GLY A O 1
ATOM 687 N N . PRO A 1 88 ? -10.092 -1.035 -5.529 1.00 82.38 88 PRO A N 1
ATOM 688 C CA . PRO A 1 88 ? -10.374 -0.411 -4.241 1.00 82.38 88 PRO A CA 1
ATOM 689 C C . PRO A 1 88 ? -10.730 -1.444 -3.174 1.00 82.38 88 PRO A C 1
ATOM 691 O O . PRO A 1 88 ? -11.565 -2.321 -3.398 1.00 82.38 88 PRO A O 1
ATOM 694 N N . GLY A 1 89 ? -10.120 -1.313 -1.998 1.00 73.00 89 GLY A N 1
ATOM 695 C CA . GLY A 1 89 ? -10.287 -2.263 -0.903 1.00 73.00 89 GLY A CA 1
ATOM 696 C C . GLY A 1 89 ? -9.275 -3.408 -0.874 1.00 73.00 89 GLY A C 1
ATOM 697 O O . GLY A 1 89 ? -9.207 -4.101 0.141 1.00 73.00 89 GLY A O 1
ATOM 698 N N . GLU A 1 90 ? -8.492 -3.591 -1.939 1.00 80.44 90 GLU A N 1
ATOM 699 C CA . GLU A 1 90 ? -7.437 -4.601 -2.015 1.00 80.44 90 GLU A CA 1
ATOM 700 C C . GLU A 1 90 ? -6.093 -4.035 -1.534 1.00 80.44 90 GLU A C 1
ATOM 702 O O . GLU A 1 90 ? -5.831 -2.827 -1.602 1.00 80.44 90 GLU A O 1
ATOM 707 N N . ALA A 1 91 ? -5.241 -4.929 -1.032 1.00 78.38 91 ALA A N 1
ATOM 708 C CA . ALA A 1 91 ? -3.939 -4.604 -0.469 1.00 78.38 91 ALA A CA 1
ATOM 709 C C . ALA A 1 91 ? -2.845 -5.522 -1.016 1.00 78.38 91 ALA A C 1
ATOM 711 O O . ALA A 1 91 ? -3.109 -6.679 -1.350 1.00 78.38 91 ALA A O 1
ATOM 712 N N . ALA A 1 92 ? -1.612 -5.022 -1.038 1.00 81.19 92 ALA A N 1
ATOM 713 C CA . ALA A 1 92 ? -0.419 -5.828 -1.252 1.00 81.19 92 ALA A CA 1
ATOM 714 C C . ALA A 1 92 ? 0.610 -5.533 -0.165 1.00 81.19 92 ALA A C 1
ATOM 716 O O . ALA A 1 92 ? 0.773 -4.393 0.262 1.00 81.19 92 ALA A O 1
ATOM 717 N N . GLU A 1 93 ? 1.326 -6.573 0.231 1.00 79.38 93 GLU A N 1
ATOM 718 C CA . GLU A 1 93 ? 2.555 -6.503 0.999 1.00 79.38 93 GLU A CA 1
ATOM 719 C C . GLU A 1 93 ? 3.634 -7.216 0.194 1.00 79.38 93 GLU A C 1
ATOM 721 O O . GLU A 1 93 ? 3.390 -8.310 -0.326 1.00 79.38 93 GLU A O 1
ATOM 726 N N . PHE A 1 94 ? 4.811 -6.615 0.075 1.00 81.19 94 PHE A N 1
ATOM 727 C CA . PHE A 1 94 ? 5.920 -7.257 -0.613 1.00 81.19 94 PHE A CA 1
ATOM 728 C C . PHE A 1 94 ? 7.280 -6.800 -0.091 1.00 81.19 94 PHE A C 1
ATOM 730 O O . PHE A 1 94 ? 7.456 -5.691 0.419 1.00 81.19 94 PHE A O 1
ATOM 737 N N . ASP A 1 95 ? 8.250 -7.696 -0.263 1.00 81.44 95 ASP A N 1
ATOM 738 C CA . ASP A 1 95 ? 9.663 -7.423 -0.051 1.00 81.44 95 ASP A CA 1
ATOM 739 C C . ASP A 1 95 ? 10.167 -6.480 -1.145 1.00 81.44 95 ASP A C 1
ATOM 741 O O . ASP A 1 95 ? 10.139 -6.822 -2.332 1.00 81.44 95 ASP A O 1
ATOM 745 N N . THR A 1 96 ? 10.648 -5.299 -0.763 1.00 83.00 96 THR A N 1
ATOM 746 C CA . THR A 1 96 ? 11.070 -4.281 -1.731 1.00 83.00 96 THR A CA 1
ATOM 747 C C . THR A 1 96 ? 12.414 -4.610 -2.386 1.00 83.00 96 THR A C 1
ATOM 749 O O . THR A 1 96 ? 12.828 -3.909 -3.311 1.00 83.00 96 THR A O 1
ATOM 752 N N . HIS A 1 97 ? 13.089 -5.692 -1.975 1.00 88.50 97 HIS A N 1
ATOM 753 C CA . HIS A 1 97 ? 14.232 -6.239 -2.708 1.00 88.50 97 HIS A CA 1
ATOM 754 C C . HIS A 1 97 ? 13.806 -6.906 -4.016 1.00 88.50 97 HIS A C 1
ATOM 756 O O . HIS A 1 97 ? 14.591 -6.936 -4.970 1.00 88.50 97 HIS A O 1
ATOM 762 N N . VAL A 1 98 ? 12.570 -7.407 -4.096 1.00 91.44 98 VAL A N 1
ATOM 763 C CA . VAL A 1 98 ? 12.020 -7.902 -5.356 1.00 91.44 98 VAL A CA 1
ATOM 764 C C . VAL A 1 98 ? 11.846 -6.701 -6.297 1.00 91.44 98 VAL A C 1
ATOM 766 O O . VAL A 1 98 ? 11.190 -5.730 -5.911 1.00 91.44 98 VAL A O 1
ATOM 769 N N . PRO A 1 99 ? 12.426 -6.726 -7.515 1.00 95.38 99 PRO A N 1
ATOM 770 C CA . PRO A 1 99 ? 12.300 -5.616 -8.455 1.00 95.38 99 PRO A CA 1
ATOM 771 C C . PRO A 1 99 ? 10.835 -5.298 -8.745 1.00 95.38 99 PRO A C 1
ATOM 773 O O . PRO A 1 99 ? 10.091 -6.180 -9.172 1.00 95.38 99 PRO A O 1
ATOM 776 N N . HIS A 1 100 ? 10.417 -4.053 -8.532 1.00 94.56 100 HIS A N 1
ATOM 777 C CA . HIS A 1 100 ? 9.015 -3.669 -8.646 1.00 94.56 100 HIS A CA 1
ATOM 778 C C . HIS A 1 100 ? 8.803 -2.292 -9.282 1.00 94.56 100 HIS A C 1
ATOM 780 O O . HIS A 1 100 ? 9.691 -1.439 -9.304 1.00 94.56 100 HIS A O 1
ATOM 786 N N . ALA A 1 101 ? 7.602 -2.085 -9.818 1.00 94.12 101 ALA A N 1
ATOM 787 C CA . ALA A 1 101 ? 7.104 -0.789 -10.264 1.00 94.12 101 ALA A CA 1
ATOM 788 C C . ALA A 1 101 ? 5.589 -0.715 -10.061 1.00 94.12 101 ALA A C 1
ATOM 790 O O . ALA A 1 101 ? 4.877 -1.700 -10.249 1.00 94.12 101 ALA A O 1
ATOM 791 N N . LEU A 1 102 ? 5.092 0.468 -9.710 1.00 93.12 102 LEU A N 1
ATOM 792 C CA . LEU A 1 102 ? 3.695 0.682 -9.349 1.00 93.12 102 LEU A CA 1
ATOM 793 C C . LEU A 1 102 ? 3.134 1.965 -9.970 1.00 93.12 102 LEU A C 1
ATOM 795 O O . LEU A 1 102 ? 3.851 2.939 -10.194 1.00 93.12 102 LEU A O 1
ATOM 799 N N . GLY A 1 103 ? 1.843 1.946 -10.289 1.00 92.38 103 GLY A N 1
ATOM 800 C CA . GLY A 1 103 ? 1.115 3.076 -10.864 1.00 92.38 103 GLY A CA 1
ATOM 801 C C . GLY A 1 103 ? -0.261 2.665 -11.366 1.00 92.38 103 GLY A C 1
ATOM 802 O O . GLY A 1 103 ? -0.677 1.521 -11.203 1.00 92.38 103 GLY A O 1
ATOM 803 N N . ALA A 1 104 ? -1.013 3.586 -11.956 1.00 93.00 104 ALA A N 1
ATOM 804 C CA . ALA A 1 104 ? -2.386 3.282 -12.332 1.00 93.00 104 ALA A CA 1
ATOM 805 C C . ALA A 1 104 ? -2.462 2.275 -13.497 1.00 93.00 104 ALA A C 1
ATOM 807 O O . ALA A 1 104 ? -1.731 2.380 -14.485 1.00 93.00 104 ALA A O 1
ATOM 808 N N . ALA A 1 105 ? -3.391 1.321 -13.399 1.00 91.94 105 ALA A N 1
ATOM 809 C CA . ALA A 1 105 ? -3.700 0.344 -14.449 1.00 91.94 105 ALA A CA 1
ATOM 810 C C . ALA A 1 105 ? -4.533 0.948 -15.597 1.00 91.94 105 ALA A C 1
ATOM 812 O O . ALA A 1 105 ? -4.683 0.355 -16.663 1.00 91.94 105 ALA A O 1
ATOM 813 N N . SER A 1 106 ? -5.106 2.134 -15.378 1.00 86.50 106 SER A N 1
ATOM 814 C CA . SER A 1 106 ? -5.985 2.828 -16.321 1.00 86.50 106 SER A CA 1
ATOM 815 C C . SER A 1 106 ? -5.455 4.225 -16.644 1.00 86.50 106 SER A C 1
ATOM 817 O O . SER A 1 106 ? -4.478 4.669 -16.057 1.00 86.50 106 SER A O 1
ATOM 819 N N . ARG A 1 107 ? -6.131 4.960 -17.542 1.00 83.12 107 ARG A N 1
ATOM 820 C CA . ARG A 1 107 ? -5.825 6.382 -17.805 1.00 83.12 107 ARG A CA 1
ATOM 821 C C . ARG A 1 107 ? -6.161 7.314 -16.634 1.00 83.12 107 ARG A C 1
ATOM 823 O O . ARG A 1 107 ? -5.748 8.469 -16.659 1.00 83.12 107 ARG A O 1
ATOM 830 N N . ARG A 1 108 ? -6.949 6.853 -15.657 1.00 80.56 108 ARG A N 1
ATOM 831 C CA . ARG A 1 108 ? -7.219 7.590 -14.418 1.00 80.56 108 ARG A CA 1
ATOM 832 C C . ARG A 1 108 ? -6.153 7.246 -13.392 1.00 80.56 108 ARG A C 1
ATOM 834 O O . ARG A 1 108 ? -5.747 6.090 -13.326 1.00 80.56 108 ARG A O 1
ATOM 841 N N . SER A 1 109 ? -5.754 8.233 -12.600 1.00 84.81 109 SER A N 1
ATOM 842 C CA . SER A 1 109 ? -4.846 8.025 -11.477 1.00 84.81 109 SER A CA 1
ATOM 843 C C . SER A 1 109 ? -5.427 7.049 -10.451 1.00 84.81 109 SER A C 1
ATOM 845 O O . SER A 1 109 ? -6.643 6.871 -10.374 1.00 84.81 109 SER A O 1
ATOM 847 N N . VAL A 1 110 ? -4.548 6.430 -9.668 1.00 86.44 110 VAL A N 1
ATOM 848 C CA . VAL A 1 110 ? -4.915 5.582 -8.527 1.00 86.44 110 VAL A CA 1
ATOM 849 C C . VAL A 1 110 ? -4.539 6.290 -7.228 1.00 86.44 110 VAL A C 1
ATOM 851 O O . VAL A 1 110 ? -3.469 6.898 -7.156 1.00 86.44 110 VAL A O 1
ATOM 854 N N . GLU A 1 111 ? -5.422 6.226 -6.232 1.00 82.69 111 GLU A N 1
ATOM 855 C CA . GLU A 1 111 ? -5.192 6.739 -4.879 1.00 82.69 111 GLU A CA 1
ATOM 856 C C . GLU A 1 111 ? -4.835 5.582 -3.944 1.00 82.69 111 GLU A C 1
ATOM 858 O O . GLU A 1 111 ? -5.574 4.599 -3.843 1.00 82.69 111 GLU A O 1
ATOM 863 N N . LEU A 1 112 ? -3.700 5.701 -3.256 1.00 81.62 112 LEU A N 1
ATOM 864 C CA . LEU A 1 112 ? -3.142 4.637 -2.425 1.00 81.62 112 LEU A CA 1
ATOM 865 C C . LEU A 1 112 ? -2.772 5.144 -1.037 1.00 81.62 112 LEU A C 1
ATOM 867 O O . LEU A 1 112 ? -2.260 6.256 -0.878 1.00 81.62 112 LEU A O 1
ATOM 871 N N . LEU A 1 113 ? -2.928 4.261 -0.056 1.00 78.19 113 LEU A N 1
ATOM 872 C CA . LEU A 1 113 ? -2.269 4.372 1.235 1.00 78.19 113 LEU A CA 1
ATOM 873 C C . LEU A 1 113 ? -1.005 3.507 1.233 1.00 78.19 113 LEU A C 1
ATOM 875 O O . LEU A 1 113 ? -1.121 2.296 1.071 1.00 78.19 113 LEU A O 1
ATOM 879 N N . GLY A 1 114 ? 0.168 4.111 1.440 1.00 75.56 114 GLY A N 1
ATOM 880 C CA . GLY A 1 114 ? 1.445 3.400 1.563 1.00 75.56 114 GLY A CA 1
ATOM 881 C C . GLY A 1 114 ? 2.005 3.440 2.988 1.00 75.56 114 GLY A C 1
ATOM 882 O O . GLY A 1 114 ? 2.045 4.498 3.631 1.00 75.56 114 GLY A O 1
ATOM 883 N N . LEU A 1 115 ? 2.466 2.291 3.480 1.00 69.44 115 LEU A N 1
ATOM 884 C CA . LEU A 1 115 ? 3.222 2.150 4.722 1.00 69.44 115 LEU A CA 1
ATOM 885 C C . LEU A 1 115 ? 4.571 1.487 4.420 1.00 69.44 115 LEU A C 1
ATOM 887 O O . LEU A 1 115 ? 4.629 0.342 3.983 1.00 69.44 115 LEU A O 1
ATOM 891 N N . PHE A 1 116 ? 5.651 2.212 4.710 1.00 65.81 116 PHE A N 1
ATOM 892 C CA . PHE A 1 116 ? 7.026 1.735 4.565 1.00 65.81 116 PHE A CA 1
ATOM 893 C C . PHE A 1 116 ? 7.585 1.367 5.934 1.00 65.81 116 PHE A C 1
ATOM 895 O O . PHE A 1 116 ? 7.449 2.143 6.889 1.00 65.81 116 PHE A O 1
ATOM 902 N N . GLY A 1 117 ? 8.228 0.207 6.033 1.00 55.44 117 GLY A N 1
ATOM 903 C CA . GLY A 1 117 ? 8.865 -0.230 7.267 1.00 55.44 117 GLY A CA 1
ATOM 904 C C . GLY A 1 117 ? 10.169 -0.986 7.006 1.00 55.44 117 GLY A C 1
ATOM 905 O O . GLY A 1 117 ? 10.232 -1.774 6.067 1.00 55.44 117 GLY A O 1
ATOM 906 N N . PRO A 1 118 ? 11.195 -0.816 7.859 1.00 46.38 118 PRO A N 1
ATOM 907 C CA . PRO A 1 118 ? 12.437 -1.587 7.764 1.00 46.38 118 PRO A CA 1
ATOM 908 C C . PRO A 1 118 ? 12.259 -3.067 8.145 1.00 46.38 118 PRO A C 1
ATOM 910 O O . PRO A 1 118 ? 13.167 -3.861 7.941 1.00 46.38 118 PRO A O 1
ATOM 913 N N . GLN A 1 119 ? 11.117 -3.443 8.737 1.00 51.72 119 GLN A N 1
ATOM 914 C CA . GLN A 1 119 ? 10.902 -4.764 9.339 1.00 51.72 119 GLN A CA 1
ATOM 915 C C . GLN A 1 119 ? 9.704 -5.548 8.790 1.00 51.72 119 GLN A C 1
ATOM 917 O O . GLN A 1 119 ? 9.457 -6.622 9.320 1.00 51.72 119 GLN A O 1
ATOM 922 N N . GLY A 1 120 ? 8.986 -5.051 7.770 1.00 47.75 120 GLY A N 1
ATOM 923 C CA . GLY A 1 120 ? 7.850 -5.759 7.156 1.00 47.75 120 GLY A CA 1
ATOM 924 C C . GLY A 1 120 ? 6.903 -6.380 8.177 1.00 47.75 120 GLY A C 1
ATOM 925 O O . GLY A 1 120 ? 6.995 -7.571 8.478 1.00 47.75 120 GLY A O 1
ATOM 926 N N . GLU A 1 121 ? 6.033 -5.565 8.783 1.00 45.00 121 GLU A N 1
ATOM 927 C CA . GLU A 1 121 ? 5.009 -6.103 9.680 1.00 45.00 121 GLU A CA 1
ATOM 928 C C . GLU A 1 121 ? 4.026 -6.947 8.850 1.00 45.00 121 GLU A C 1
ATOM 930 O O . GLU A 1 121 ? 3.057 -6.412 8.325 1.00 45.00 121 GLU A O 1
ATOM 935 N N . ARG A 1 122 ? 4.330 -8.251 8.746 1.00 42.88 122 ARG A N 1
ATOM 936 C CA . ARG A 1 122 ? 3.636 -9.290 7.969 1.00 42.88 122 ARG A CA 1
ATOM 937 C C . ARG A 1 122 ? 2.119 -9.115 7.948 1.00 42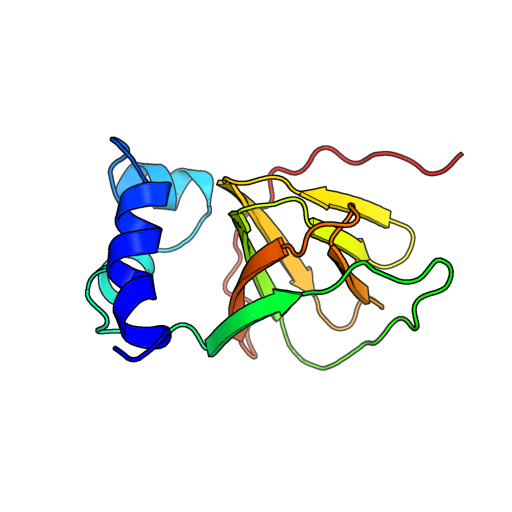.88 122 ARG A C 1
ATOM 939 O O . ARG A 1 122 ? 1.455 -9.152 8.984 1.00 42.88 122 ARG A O 1
ATOM 946 N N . MET A 1 123 ? 1.591 -9.044 6.741 1.00 45.84 123 MET A N 1
ATOM 947 C CA . MET A 1 123 ? 0.279 -8.558 6.371 1.00 45.84 123 MET A CA 1
ATOM 948 C C . MET A 1 123 ? -0.235 -9.390 5.187 1.00 45.84 123 MET A C 1
ATOM 950 O O . MET A 1 123 ? 0.111 -9.154 4.032 1.00 45.84 123 MET A O 1
ATOM 954 N N . HIS A 1 124 ? -1.017 -10.438 5.469 1.00 37.59 124 HIS A N 1
ATOM 955 C CA . HIS A 1 124 ? -1.408 -11.423 4.454 1.00 37.59 124 HIS A CA 1
ATOM 956 C C . HIS A 1 124 ? -2.107 -10.789 3.238 1.00 37.59 124 HIS A C 1
ATOM 958 O O . HIS A 1 124 ? -3.166 -10.177 3.349 1.00 37.59 124 HIS A O 1
ATOM 964 N N . VAL A 1 125 ? -1.538 -11.028 2.055 1.00 42.50 125 VAL A N 1
ATOM 965 C CA . VAL A 1 125 ? -2.086 -10.616 0.759 1.00 42.50 125 VAL A CA 1
ATOM 966 C C . VAL A 1 125 ? -3.131 -11.624 0.282 1.00 42.50 125 VAL A C 1
ATOM 968 O O . VAL A 1 125 ? -2.841 -12.810 0.132 1.00 42.50 125 VAL A O 1
ATOM 971 N N . THR A 1 126 ? -4.338 -11.146 -0.023 1.00 39.84 126 THR A N 1
ATOM 972 C CA . THR A 1 126 ? -5.320 -11.865 -0.851 1.00 39.84 126 THR A CA 1
ATOM 973 C C . THR A 1 126 ? -5.416 -11.162 -2.203 1.00 39.84 126 THR A C 1
ATOM 975 O O . THR A 1 126 ? -6.257 -10.299 -2.412 1.00 39.84 126 THR A O 1
ATOM 978 N N . ALA A 1 127 ? -4.525 -11.516 -3.129 1.00 42.78 127 ALA A N 1
ATOM 979 C CA . ALA A 1 127 ? -4.607 -11.111 -4.530 1.00 42.78 127 ALA A CA 1
ATOM 980 C C . ALA A 1 127 ? -4.555 -12.370 -5.400 1.00 42.78 127 ALA A C 1
ATOM 982 O O . ALA A 1 127 ? -3.699 -13.234 -5.200 1.00 42.78 127 ALA A O 1
ATOM 983 N N . ALA A 1 128 ? -5.484 -12.502 -6.348 1.00 42.72 128 ALA A N 1
ATOM 984 C CA . ALA A 1 128 ? -5.483 -13.619 -7.285 1.00 42.72 128 ALA A CA 1
ATOM 985 C C . ALA A 1 128 ? -4.399 -13.388 -8.359 1.00 42.72 128 ALA A C 1
ATOM 987 O O . ALA A 1 128 ? -4.494 -12.415 -9.111 1.00 42.72 128 ALA A O 1
ATOM 988 N N . PRO A 1 129 ? -3.372 -14.251 -8.474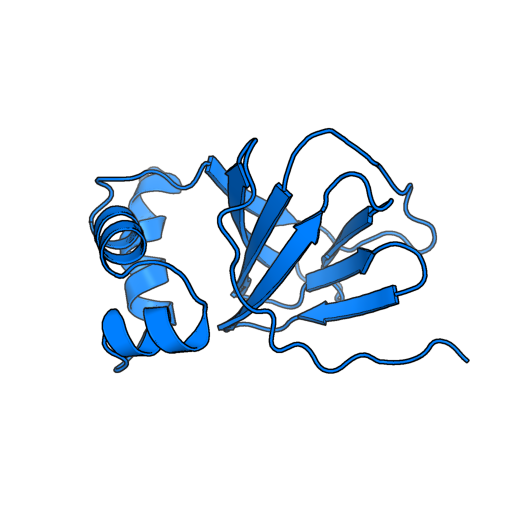 1.00 39.41 129 PRO A N 1
ATOM 989 C CA . PRO A 1 129 ? -2.330 -14.076 -9.478 1.00 39.41 129 PRO A CA 1
ATOM 990 C C . PRO A 1 129 ? -2.885 -14.309 -10.890 1.00 39.41 129 PRO A C 1
ATOM 992 O O . PRO A 1 129 ? -3.590 -15.288 -11.144 1.00 39.41 129 PRO A O 1
ATOM 995 N N . ARG A 1 130 ? -2.517 -13.445 -11.845 1.00 44.44 130 ARG A N 1
ATOM 996 C CA . ARG A 1 130 ? -2.678 -13.712 -13.283 1.00 44.44 130 ARG A CA 1
ATOM 997 C C . ARG A 1 130 ? -1.315 -14.057 -13.876 1.00 44.44 130 ARG A C 1
ATOM 999 O O . ARG A 1 130 ? -0.399 -13.244 -13.852 1.00 44.44 130 ARG A O 1
ATOM 1006 N N . SER A 1 131 ? -1.174 -15.271 -14.408 1.00 39.22 131 SER A N 1
ATOM 1007 C CA . SER A 1 131 ? 0.053 -15.709 -15.085 1.00 39.22 131 SER A CA 1
ATOM 1008 C C . SER A 1 131 ? 0.234 -14.974 -16.416 1.00 39.22 131 SER A C 1
ATOM 1010 O O . SER A 1 131 ? -0.699 -14.950 -17.227 1.00 39.22 131 SER A O 1
ATOM 1012 N N . ARG A 1 132 ? 1.440 -14.462 -16.690 1.00 42.06 132 ARG A N 1
ATOM 1013 C CA . ARG A 1 132 ? 1.841 -14.073 -18.051 1.00 42.06 132 ARG A CA 1
ATOM 1014 C C . ARG A 1 132 ? 1.831 -15.316 -18.948 1.00 42.06 132 ARG A C 1
ATOM 1016 O O . ARG A 1 132 ? 2.443 -16.323 -18.602 1.00 42.06 132 ARG A O 1
ATOM 1023 N N . ARG A 1 133 ? 1.102 -15.246 -20.062 1.00 37.94 133 ARG A N 1
ATOM 1024 C CA . ARG A 1 13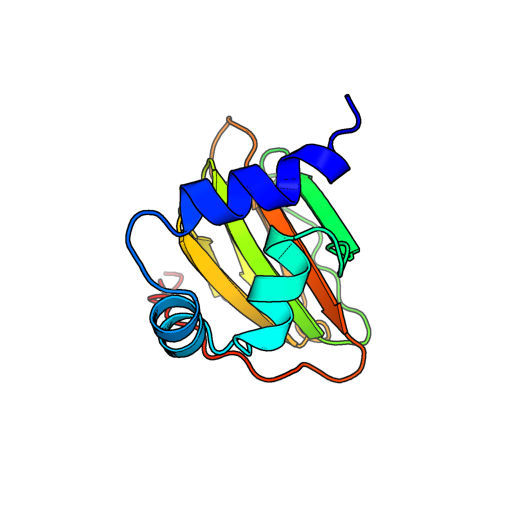3 ? 1.350 -16.093 -21.237 1.00 37.94 133 ARG A CA 1
ATOM 1025 C C . ARG A 1 133 ? 2.376 -15.411 -22.127 1.00 37.94 133 ARG A C 1
ATOM 1027 O O . ARG A 1 133 ? 2.407 -14.158 -22.104 1.00 37.94 133 ARG A O 1
#

Foldseek 3Di:
DDPQVCQLVLLCVLCPPPDLVNLCVQWVDPSVVSVCRNVVVDGQPDWDFFADADPDHFWDADAFKKKKAWSAAKKWKDFAQFTFIDHHGFMDIDHRRGTMDMWGPDRGTTIMGMHTDNPRSDTDGDTDTDHDD

pLDDT: mean 74.36, std 15.82, range [37.59, 95.38]

Radius of gyration: 14.55 Å; chains: 1; bounding box: 36×38×38 Å